Protein AF-A0A820RQF9-F1 (afdb_monomer_lite)

Sequence (154 aa):
KSLININLPKYAYLKDHKIQDIILFPAVAFVELATAACHQLLSPTTDDKQPTIIFEQVKFIKALVLTEHELTEIFTQIIMPMREWYIYSRPWSSAGSNCMHSSGMASVDMIDSFLNQHTLSQYSLNEFTLHAHGQQKQQQEKELYLEFYDLLNK

Organism: NCBI:txid433720

Radius of gyration: 21.31 Å; chains: 1; bounding box: 62×38×52 Å

Secondary structure (DSSP, 8-state):
-EEEEE-TTTTGGGGG-EETTEEB--HHHHHHHHHHHHHHHS---SSSSPPP-EEEEEEE-S--B--SS--EEEEEEEETTTTEEEEEEEETT--PPPEEEEEEEEES-SHHHHH-HHHHHHHTTT-------------STTTHHHHHHHHH--

pLDDT: mean 73.16, std 22.73, range [26.89, 97.19]

Foldseek 3Di:
DDKDKDACVVVVVQCVCDDPNWRWDDPVVQVVQVVVVVQVVVDDDPDPDRFDKDWAPKDFDDIDTHDNPWIKMKDKDADPPQQKIWIWIDIPVDPDDTHTGMITGIDRDPVVCVVDPVSVVVVPPPDDDDDDDDDDDDDDPVPVVVVVVVVVPD

InterPro domains:
  IPR049552 Polyketide synthase, dehydratase domain, N-terminal [PF21089] (10-85)
  IPR049900 Polyketide synthase, dehydratase domain [PS52019] (1-154)

Structure (mmCIF, N/CA/C/O backbone):
data_AF-A0A820RQF9-F1
#
_entry.id   AF-A0A820RQF9-F1
#
loop_
_atom_site.group_PDB
_atom_site.id
_atom_site.type_symbol
_atom_site.label_atom_id
_atom_site.label_alt_id
_atom_site.label_comp_id
_atom_site.label_asym_id
_atom_site.label_entity_id
_atom_site.label_seq_id
_atom_site.pdbx_PDB_ins_code
_atom_site.Cartn_x
_atom_site.Cartn_y
_atom_site.Cartn_z
_atom_site.occupancy
_atom_site.B_iso_or_equiv
_atom_site.auth_seq_id
_atom_site.auth_comp_id
_atom_site.auth_asym_id
_atom_site.auth_atom_id
_atom_site.pdbx_PDB_model_num
ATOM 1 N N . LYS A 1 1 ? 7.924 11.171 -5.309 1.00 57.38 1 LYS A N 1
ATOM 2 C CA . LYS A 1 1 ? 7.265 10.915 -4.005 1.00 57.38 1 LYS A CA 1
ATOM 3 C C . LYS A 1 1 ? 5.775 11.113 -4.212 1.00 57.38 1 LYS A C 1
ATOM 5 O O . LYS A 1 1 ? 5.389 12.227 -4.536 1.00 57.38 1 LYS A O 1
ATOM 10 N N . SER A 1 2 ? 4.982 10.053 -4.090 1.00 74.44 2 SER A N 1
ATOM 11 C CA . SER A 1 2 ? 3.517 10.165 -4.081 1.00 74.44 2 SER A CA 1
ATOM 12 C C . SER A 1 2 ? 3.062 10.316 -2.630 1.00 74.44 2 SER A C 1
ATOM 14 O O . SER A 1 2 ? 3.644 9.676 -1.754 1.00 74.44 2 SER A O 1
ATOM 16 N N . LEU A 1 3 ? 2.109 11.206 -2.357 1.00 83.94 3 LEU A N 1
ATOM 17 C CA . LEU A 1 3 ? 1.609 11.497 -1.012 1.00 83.94 3 LEU A CA 1
ATOM 18 C C . LEU A 1 3 ? 0.083 11.505 -1.026 1.00 83.94 3 LEU A C 1
ATOM 20 O O . LEU A 1 3 ? -0.532 12.1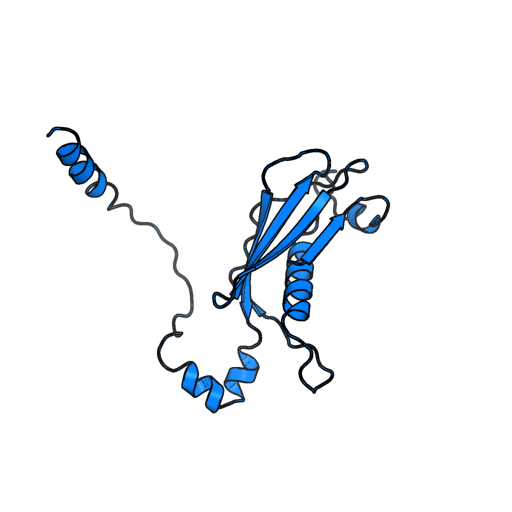30 -1.888 1.00 83.94 3 LEU A O 1
ATOM 24 N N . ILE A 1 4 ? -0.514 10.837 -0.044 1.00 87.25 4 ILE A N 1
ATOM 25 C CA . ILE A 1 4 ? -1.953 10.808 0.183 1.00 87.25 4 ILE A CA 1
ATOM 26 C C . ILE A 1 4 ? -2.250 11.093 1.653 1.00 87.25 4 ILE A C 1
ATOM 28 O O . ILE A 1 4 ? -1.626 10.544 2.557 1.00 87.25 4 ILE A O 1
ATOM 32 N N . ASN A 1 5 ? -3.248 11.940 1.880 1.00 89.69 5 ASN A N 1
ATOM 33 C CA . ASN A 1 5 ? -3.762 12.229 3.211 1.00 89.69 5 ASN A CA 1
ATOM 34 C C . ASN A 1 5 ? -5.033 11.416 3.427 1.00 89.69 5 ASN A C 1
ATOM 36 O O . ASN A 1 5 ? -6.024 11.623 2.720 1.00 89.69 5 ASN A O 1
ATOM 40 N N . ILE A 1 6 ? -4.994 10.494 4.385 1.00 89.06 6 ILE A N 1
ATOM 41 C CA . ILE A 1 6 ? -6.103 9.611 4.726 1.00 89.06 6 ILE A CA 1
ATOM 42 C C . ILE A 1 6 ? -6.793 10.121 5.982 1.00 89.06 6 ILE A C 1
ATOM 44 O O . ILE A 1 6 ? -6.170 10.307 7.022 1.00 89.06 6 ILE A O 1
ATOM 48 N N . ASN A 1 7 ? -8.105 10.309 5.874 1.00 89.12 7 ASN A N 1
ATOM 49 C CA . ASN A 1 7 ? -9.008 10.412 7.010 1.00 89.12 7 ASN A CA 1
ATOM 50 C C . ASN A 1 7 ? -10.238 9.529 6.745 1.00 89.12 7 ASN A C 1
ATOM 52 O O . ASN A 1 7 ? -10.680 9.381 5.600 1.00 89.12 7 ASN A O 1
ATOM 56 N N . LEU A 1 8 ? -10.778 8.911 7.794 1.00 88.81 8 LEU A N 1
ATOM 57 C CA . LEU A 1 8 ? -11.892 7.972 7.652 1.00 88.81 8 LEU A CA 1
ATOM 58 C C . LEU A 1 8 ? -13.209 8.615 7.180 1.00 88.81 8 LEU A C 1
ATOM 60 O O . LEU A 1 8 ? -13.940 7.936 6.464 1.00 88.81 8 LEU A O 1
ATOM 64 N N . PRO A 1 9 ? -13.547 9.883 7.497 1.00 89.25 9 PRO A N 1
ATOM 65 C CA . PRO A 1 9 ? -14.740 10.512 6.929 1.00 89.25 9 PRO A CA 1
ATOM 66 C C . PRO A 1 9 ? -14.712 10.612 5.396 1.00 89.25 9 PRO A C 1
ATOM 68 O O . PRO A 1 9 ? -15.733 10.383 4.754 1.00 89.25 9 PRO A O 1
ATOM 71 N N . LYS A 1 10 ? -13.552 10.912 4.794 1.00 89.75 10 LYS A N 1
ATOM 72 C CA . LYS A 1 10 ? -13.391 11.003 3.333 1.00 89.75 10 LYS A CA 1
ATOM 73 C C . LYS A 1 10 ? -13.300 9.632 2.667 1.00 89.75 10 LYS A C 1
ATOM 75 O O . LYS A 1 10 ? -13.810 9.460 1.565 1.00 89.75 10 LYS A O 1
ATOM 80 N N . TYR A 1 11 ? -12.658 8.667 3.322 1.00 91.62 11 TYR A N 1
ATOM 81 C CA . TYR A 1 11 ? -12.474 7.305 2.812 1.00 91.62 11 TYR A CA 1
ATOM 82 C C . TYR A 1 11 ? -13.235 6.301 3.682 1.00 91.62 11 TYR A C 1
ATOM 84 O O . TYR A 1 11 ? -12.648 5.392 4.267 1.00 91.62 11 TYR A O 1
ATOM 92 N N . ALA A 1 12 ? -14.557 6.479 3.780 1.00 93.12 12 ALA A N 1
ATOM 93 C CA . ALA A 1 12 ? -15.408 5.703 4.684 1.00 93.12 12 ALA A CA 1
ATOM 94 C C . ALA A 1 12 ? -15.354 4.189 4.429 1.00 93.12 12 ALA A C 1
ATOM 96 O O . ALA A 1 12 ? -15.456 3.421 5.379 1.00 93.12 12 ALA A O 1
ATOM 97 N N . TYR A 1 13 ? -15.099 3.763 3.187 1.00 94.31 13 TYR A N 1
ATOM 98 C CA . TYR A 1 13 ? -14.929 2.349 2.830 1.00 94.31 13 TYR A CA 1
ATOM 99 C C . TYR A 1 13 ? -13.750 1.674 3.554 1.00 94.31 13 TYR A C 1
ATOM 101 O O . TYR A 1 13 ? -13.736 0.459 3.717 1.00 94.31 13 TYR A O 1
ATOM 109 N N . LEU A 1 14 ? -12.758 2.436 4.035 1.00 94.81 14 LEU A N 1
ATOM 110 C CA . LEU A 1 14 ? -11.660 1.875 4.828 1.00 94.81 14 LEU A CA 1
ATOM 111 C C . LEU A 1 14 ? -12.125 1.400 6.211 1.00 94.81 14 LEU A C 1
ATOM 113 O O . LEU A 1 14 ? -11.447 0.577 6.818 1.00 94.81 14 LEU A O 1
ATOM 117 N N . LYS A 1 15 ? -13.281 1.874 6.702 1.00 95.25 15 LYS A N 1
ATOM 118 C CA . LYS A 1 15 ? -13.856 1.439 7.984 1.00 95.25 15 LYS A CA 1
ATOM 119 C C . LYS A 1 15 ? -14.295 -0.025 7.975 1.00 95.25 15 LYS A C 1
ATOM 121 O O . LYS A 1 15 ? -14.434 -0.595 9.055 1.00 95.25 15 LYS A O 1
ATOM 126 N N . ASP A 1 16 ? -14.498 -0.617 6.802 1.00 96.06 16 ASP A N 1
ATOM 127 C CA . ASP A 1 16 ? -14.959 -2.001 6.669 1.00 96.06 16 ASP A CA 1
ATOM 128 C C . ASP A 1 16 ? -13.818 -3.009 6.872 1.00 96.06 16 ASP A C 1
ATOM 130 O O . ASP A 1 16 ? -14.051 -4.153 7.261 1.00 96.06 16 ASP A O 1
ATOM 134 N N . HIS A 1 17 ? -12.564 -2.585 6.681 1.00 96.50 17 HIS A N 1
ATOM 135 C CA . HIS A 1 17 ? -11.395 -3.433 6.897 1.00 96.50 17 HIS A CA 1
ATOM 136 C C . HIS A 1 17 ? -10.984 -3.437 8.379 1.00 96.50 17 HIS A C 1
ATOM 138 O O . HIS A 1 17 ? -10.024 -2.782 8.804 1.00 96.50 17 HIS A O 1
ATOM 144 N N . LYS A 1 18 ? -11.758 -4.178 9.179 1.00 96.81 18 LYS A N 1
ATOM 145 C CA . LYS A 1 18 ? -11.554 -4.349 10.622 1.00 96.81 18 LYS A CA 1
ATOM 146 C C . LYS A 1 18 ? -11.024 -5.728 10.969 1.00 96.81 18 LYS A C 1
ATOM 148 O O . LYS A 1 18 ? -11.563 -6.736 10.525 1.00 96.81 18 LYS A O 1
ATOM 153 N N . ILE A 1 19 ? -10.030 -5.762 11.851 1.00 95.75 19 ILE A N 1
ATOM 154 C CA . ILE A 1 19 ? -9.516 -6.983 12.473 1.00 95.75 19 ILE A CA 1
ATOM 155 C C . ILE A 1 19 ? -9.579 -6.775 13.983 1.00 95.75 19 ILE A C 1
ATOM 157 O O . ILE A 1 19 ? -8.954 -5.850 14.492 1.00 95.75 19 ILE A O 1
ATOM 161 N N . GLN A 1 20 ? -10.346 -7.611 14.692 1.00 96.25 20 GLN A N 1
ATOM 162 C CA . GLN A 1 20 ? -10.547 -7.488 16.147 1.00 96.25 20 GLN A CA 1
ATOM 163 C C . GLN A 1 20 ? -10.988 -6.070 16.567 1.00 96.25 20 GLN A C 1
ATOM 165 O O . GLN A 1 20 ? -10.393 -5.463 17.449 1.00 96.25 20 GLN A O 1
ATOM 170 N N . ASP A 1 21 ? -11.992 -5.520 15.875 1.00 95.50 21 ASP A N 1
ATOM 171 C CA . ASP A 1 21 ? -12.534 -4.161 16.068 1.00 95.50 21 ASP A CA 1
ATOM 172 C C . ASP A 1 21 ? -11.568 -2.992 15.795 1.00 95.50 21 ASP A C 1
ATOM 174 O O . ASP A 1 21 ? -11.960 -1.827 15.886 1.00 95.50 21 ASP A O 1
ATOM 178 N N . ILE A 1 22 ? -10.338 -3.272 15.359 1.00 96.19 22 ILE A N 1
ATOM 179 C CA . ILE A 1 22 ? -9.358 -2.262 14.958 1.00 96.19 22 ILE A CA 1
ATOM 180 C C . ILE A 1 22 ? -9.469 -2.031 13.450 1.00 96.19 22 ILE A C 1
ATOM 182 O O . ILE A 1 22 ? -9.357 -2.970 12.660 1.00 96.19 22 ILE A O 1
ATOM 186 N N . ILE A 1 23 ? -9.662 -0.774 13.041 1.00 96.75 23 ILE A N 1
ATOM 187 C CA . ILE A 1 23 ? -9.659 -0.376 11.628 1.00 96.75 23 ILE A CA 1
ATOM 188 C C . ILE A 1 23 ? -8.210 -0.320 11.146 1.00 96.75 23 ILE A C 1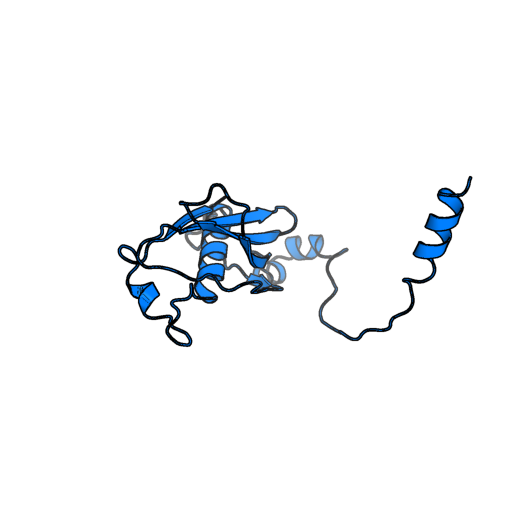
ATOM 190 O O . ILE A 1 23 ? -7.407 0.475 11.642 1.00 96.75 23 ILE A O 1
ATOM 194 N N . LEU A 1 24 ? -7.877 -1.162 10.170 1.00 96.56 24 LEU A N 1
ATOM 195 C CA . LEU A 1 24 ? -6.533 -1.254 9.611 1.00 96.56 24 LEU A CA 1
ATOM 196 C C . LEU A 1 24 ? -6.531 -0.802 8.160 1.00 96.56 24 LEU A C 1
ATOM 198 O O . LEU A 1 24 ? -7.405 -1.182 7.383 1.00 96.56 24 LEU A O 1
ATOM 202 N N . PHE A 1 25 ? -5.498 -0.067 7.761 1.00 96.25 25 PHE A N 1
ATOM 203 C CA . PHE A 1 25 ? -5.243 0.160 6.348 1.00 96.25 25 PHE A CA 1
ATOM 204 C C . PHE A 1 25 ? -4.938 -1.189 5.665 1.00 96.25 25 PHE A C 1
ATOM 206 O O . PHE A 1 25 ? -4.054 -1.915 6.137 1.00 96.25 25 PHE A O 1
ATOM 213 N N . PRO A 1 26 ? -5.657 -1.559 4.591 1.00 96.69 26 PRO A N 1
ATOM 214 C CA . PRO A 1 26 ? -5.489 -2.860 3.957 1.00 96.69 26 PRO A CA 1
ATOM 215 C C . PRO A 1 26 ? -4.086 -3.052 3.381 1.00 96.69 26 PRO A C 1
ATOM 217 O O . PRO A 1 26 ? -3.532 -2.145 2.763 1.00 96.69 26 PRO A O 1
ATOM 220 N N . ALA A 1 27 ? -3.546 -4.269 3.489 1.00 95.25 27 ALA A N 1
ATOM 221 C CA . ALA A 1 27 ? -2.246 -4.608 2.906 1.00 95.25 27 ALA A CA 1
ATOM 222 C C . ALA A 1 27 ? -2.213 -4.354 1.386 1.00 95.25 27 ALA A C 1
ATOM 224 O O . ALA A 1 27 ? -1.261 -3.772 0.870 1.00 95.25 27 ALA A O 1
ATOM 225 N N . VAL A 1 28 ? -3.297 -4.702 0.683 1.00 95.69 28 VAL A N 1
ATOM 226 C CA . VAL A 1 28 ? -3.446 -4.445 -0.759 1.00 95.69 28 VAL A CA 1
ATOM 227 C C . VAL A 1 28 ? -3.362 -2.956 -1.098 1.00 95.69 28 VAL A C 1
ATOM 229 O O . VAL A 1 2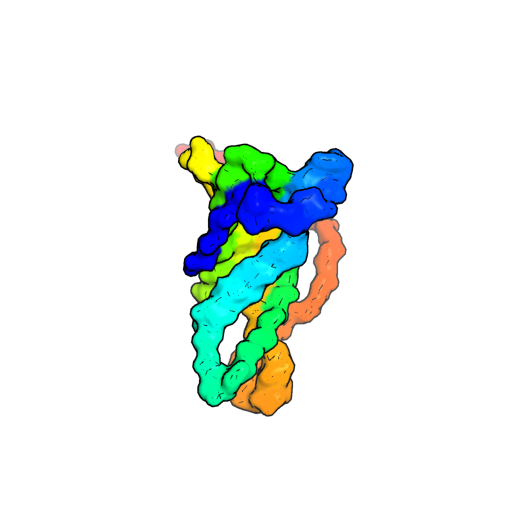8 ? -2.777 -2.591 -2.108 1.00 95.69 28 VAL A O 1
ATOM 232 N N . ALA A 1 29 ? -3.844 -2.074 -0.220 1.00 95.50 29 ALA A N 1
ATOM 233 C CA . ALA A 1 29 ? -3.811 -0.642 -0.473 1.00 95.50 29 ALA A CA 1
ATOM 234 C C . ALA A 1 29 ? -2.376 -0.079 -0.447 1.00 95.50 29 ALA A C 1
ATOM 236 O O . ALA A 1 29 ? -2.098 0.900 -1.133 1.00 95.50 29 ALA A O 1
ATOM 237 N N . PHE A 1 30 ? -1.436 -0.709 0.271 1.00 95.44 30 PHE A N 1
ATOM 238 C CA . PHE A 1 30 ? -0.014 -0.355 0.164 1.00 95.44 30 PHE A CA 1
ATOM 239 C C . PHE A 1 30 ? 0.557 -0.677 -1.217 1.00 95.44 30 PHE A C 1
ATOM 241 O O . PHE A 1 30 ? 1.320 0.121 -1.759 1.00 95.44 30 PHE A O 1
ATOM 248 N N . VAL A 1 31 ? 0.169 -1.820 -1.785 1.00 94.44 31 VAL A N 1
ATOM 249 C CA . VAL A 1 31 ? 0.593 -2.231 -3.128 1.00 94.44 31 VAL A CA 1
ATOM 250 C C . VAL A 1 31 ? -0.004 -1.294 -4.173 1.00 94.44 31 VAL A C 1
ATOM 252 O O . VAL A 1 31 ? 0.736 -0.791 -5.005 1.00 94.44 31 VAL A O 1
ATOM 255 N N . GLU A 1 32 ? -1.287 -0.942 -4.068 1.00 94.06 32 GLU A N 1
ATOM 256 C CA . GLU A 1 32 ? -1.929 0.033 -4.965 1.00 94.06 32 GLU A CA 1
ATOM 257 C C . GLU A 1 32 ? -1.239 1.407 -4.948 1.00 94.06 32 GLU A C 1
ATOM 259 O O . GLU A 1 32 ? -1.036 2.031 -5.991 1.00 94.06 32 GLU A O 1
ATOM 264 N N . LEU A 1 33 ? -0.813 1.881 -3.770 1.00 93.06 33 LEU A N 1
ATOM 265 C CA . LEU A 1 33 ? -0.040 3.122 -3.659 1.00 93.06 33 LEU A CA 1
ATOM 266 C C . LEU A 1 33 ? 1.342 3.015 -4.317 1.00 93.06 33 LEU A C 1
ATOM 268 O O . LEU A 1 33 ? 1.834 4.009 -4.860 1.00 93.06 33 LEU A O 1
ATOM 272 N N . ALA A 1 34 ? 1.975 1.842 -4.260 1.00 91.19 34 ALA A N 1
ATOM 273 C CA . ALA A 1 34 ? 3.207 1.570 -4.989 1.00 91.19 34 ALA A CA 1
ATOM 274 C C . ALA A 1 34 ? 2.956 1.542 -6.505 1.00 91.19 34 ALA A C 1
ATOM 276 O O . ALA A 1 34 ? 3.675 2.222 -7.234 1.00 91.19 34 ALA A O 1
ATOM 277 N N . THR A 1 35 ? 1.899 0.865 -6.971 1.00 90.44 35 THR A N 1
ATOM 278 C CA . THR A 1 35 ? 1.491 0.807 -8.386 1.00 90.44 35 THR A CA 1
ATOM 279 C C . THR A 1 35 ? 1.293 2.205 -8.950 1.00 90.44 35 THR A C 1
ATOM 281 O O . THR A 1 35 ? 1.941 2.582 -9.925 1.00 90.44 35 THR A O 1
ATOM 284 N N . ALA A 1 36 ? 0.466 3.015 -8.284 1.00 87.25 36 ALA A N 1
ATOM 285 C CA . ALA A 1 36 ? 0.168 4.373 -8.715 1.00 87.25 36 ALA A CA 1
ATOM 286 C C . ALA A 1 36 ? 1.431 5.250 -8.760 1.00 87.25 36 ALA A C 1
ATOM 288 O O . ALA A 1 36 ? 1.603 6.047 -9.680 1.00 87.25 36 ALA A O 1
ATOM 289 N N . ALA A 1 37 ? 2.338 5.098 -7.789 1.00 85.88 37 ALA A N 1
ATOM 290 C CA . ALA A 1 37 ? 3.606 5.823 -7.782 1.00 85.88 37 ALA A CA 1
ATOM 291 C C . ALA A 1 37 ? 4.539 5.376 -8.922 1.00 85.88 37 ALA A C 1
ATOM 293 O O . ALA A 1 37 ? 5.196 6.217 -9.532 1.00 85.88 37 ALA A O 1
ATOM 294 N N . CYS A 1 38 ? 4.586 4.081 -9.235 1.00 83.56 38 CYS A N 1
ATOM 295 C CA . CYS A 1 38 ? 5.340 3.552 -10.368 1.00 83.56 38 CYS A CA 1
ATOM 296 C C . CYS A 1 38 ? 4.768 4.059 -11.698 1.00 83.56 38 CYS A C 1
ATOM 298 O O . CYS A 1 38 ? 5.526 4.573 -12.514 1.00 83.56 38 CYS A O 1
ATOM 300 N N . HIS A 1 39 ? 3.448 4.018 -11.900 1.00 82.75 39 HIS A N 1
ATOM 301 C CA . HIS A 1 39 ? 2.802 4.562 -13.103 1.00 82.75 39 HIS A CA 1
ATOM 302 C C . HIS A 1 39 ? 3.022 6.067 -13.282 1.00 82.75 39 HIS A C 1
ATOM 304 O O . HIS A 1 39 ? 3.146 6.532 -14.406 1.00 82.75 39 HIS A O 1
ATOM 310 N N . GLN A 1 40 ? 3.135 6.842 -12.200 1.00 78.75 40 GLN A N 1
ATOM 311 C CA . GLN A 1 40 ? 3.503 8.262 -12.297 1.00 78.75 40 GLN A CA 1
ATOM 312 C C . GLN A 1 40 ? 4.934 8.481 -12.811 1.00 78.75 40 GLN A C 1
ATOM 314 O O . GLN A 1 40 ? 5.211 9.513 -13.420 1.00 78.75 40 GLN A O 1
ATOM 319 N N . LEU A 1 41 ? 5.854 7.549 -12.540 1.00 74.62 41 LEU A N 1
ATOM 320 C CA . LEU A 1 41 ? 7.242 7.619 -13.013 1.00 74.62 41 LEU A CA 1
ATOM 321 C C . LEU A 1 41 ? 7.386 7.081 -14.437 1.00 74.62 41 LEU A C 1
ATOM 323 O O . LEU A 1 41 ? 8.155 7.614 -15.236 1.00 74.62 41 LEU A O 1
ATOM 327 N N . LEU A 1 42 ? 6.640 6.025 -14.744 1.00 72.56 42 LEU A N 1
ATOM 328 C CA . LEU A 1 42 ? 6.573 5.394 -16.050 1.00 72.56 42 LEU A CA 1
ATOM 329 C C . LEU A 1 42 ? 5.594 6.196 -16.905 1.00 72.56 42 LEU A C 1
ATOM 331 O O . LEU A 1 42 ? 4.427 5.840 -17.037 1.00 72.56 42 LEU A O 1
ATOM 335 N N . SER A 1 43 ? 6.063 7.335 -17.423 1.00 57.47 43 SER A N 1
ATOM 336 C CA . SER A 1 43 ? 5.283 8.162 -18.352 1.00 57.47 43 SER A CA 1
ATOM 337 C C . SER A 1 43 ? 4.670 7.287 -19.452 1.00 57.47 43 SER A C 1
ATOM 339 O O . SER A 1 43 ? 5.340 6.346 -19.886 1.00 57.47 43 SER A O 1
ATOM 341 N N . PRO A 1 44 ? 3.440 7.576 -19.918 1.00 56.12 44 PRO A N 1
ATOM 342 C CA . PRO A 1 44 ? 2.822 6.791 -20.974 1.00 56.12 44 PRO A CA 1
ATOM 343 C C . PRO A 1 44 ? 3.735 6.829 -22.198 1.00 56.12 44 PRO A C 1
ATOM 345 O O . PRO A 1 44 ? 3.948 7.875 -22.814 1.00 56.12 44 PRO A O 1
ATOM 348 N N . THR A 1 45 ? 4.327 5.680 -22.515 1.00 52.97 45 THR A N 1
ATOM 349 C CA . THR A 1 45 ? 4.882 5.434 -23.839 1.00 52.97 45 THR A CA 1
ATOM 350 C C . THR A 1 45 ? 3.755 5.605 -24.848 1.00 52.97 45 THR A C 1
ATOM 352 O O . THR A 1 45 ? 2.588 5.502 -24.502 1.00 52.97 45 THR A O 1
ATOM 355 N N . THR A 1 46 ? 4.080 5.896 -26.098 1.00 55.16 46 THR A N 1
ATOM 356 C CA . THR A 1 46 ? 3.148 6.252 -27.185 1.00 55.16 46 THR A CA 1
ATOM 357 C C . THR A 1 46 ? 2.012 5.254 -27.475 1.00 55.16 46 THR A C 1
ATOM 359 O O . THR A 1 46 ? 1.191 5.523 -28.346 1.00 55.16 46 THR A O 1
ATOM 362 N N . ASP A 1 47 ? 1.966 4.126 -26.766 1.00 60.50 47 ASP A N 1
ATOM 363 C CA . ASP A 1 47 ? 0.839 3.202 -26.687 1.00 60.50 47 ASP A CA 1
ATOM 364 C C . ASP A 1 47 ? -0.012 3.537 -25.452 1.00 60.50 47 ASP A C 1
ATOM 366 O O . ASP A 1 47 ? 0.495 3.538 -24.333 1.00 60.50 47 ASP A O 1
ATOM 370 N N . ASP A 1 48 ? -1.320 3.744 -25.628 1.00 61.47 48 ASP A N 1
ATOM 371 C CA . ASP A 1 48 ? -2.311 4.072 -24.578 1.00 61.47 48 ASP A CA 1
ATOM 372 C C . ASP A 1 48 ? -2.450 3.022 -23.444 1.00 61.47 48 ASP A C 1
ATOM 374 O O . ASP A 1 48 ? -3.376 3.071 -22.630 1.00 61.47 48 ASP A O 1
ATOM 378 N N . LYS A 1 49 ? -1.554 2.035 -23.368 1.00 69.12 49 LYS A N 1
ATOM 379 C CA . LYS A 1 49 ? -1.544 0.997 -22.342 1.00 69.12 49 LYS A CA 1
ATOM 380 C C . LYS A 1 49 ? -0.531 1.342 -21.262 1.00 69.12 49 LYS A C 1
ATOM 382 O O . LYS A 1 49 ? 0.666 1.440 -21.516 1.00 69.12 49 LYS A O 1
ATOM 387 N N . GLN A 1 50 ? -1.018 1.475 -20.031 1.00 72.81 50 GLN A N 1
ATOM 388 C CA . GLN A 1 50 ? -0.134 1.549 -18.874 1.00 72.81 50 GLN A CA 1
ATOM 389 C C . GLN A 1 50 ? 0.665 0.247 -18.747 1.00 72.81 50 GLN A C 1
ATOM 391 O O . GLN A 1 50 ? 0.085 -0.832 -18.910 1.00 72.81 50 GLN A O 1
ATOM 396 N N . PRO A 1 51 ? 1.971 0.328 -18.447 1.00 76.31 51 PRO A N 1
ATOM 397 C CA . PRO A 1 51 ? 2.792 -0.860 -18.312 1.00 76.31 51 PRO A CA 1
ATOM 398 C C . PRO A 1 51 ? 2.347 -1.696 -17.109 1.00 76.31 51 PRO A C 1
ATOM 400 O O . PRO A 1 51 ? 1.905 -1.167 -16.078 1.00 76.31 51 PRO A O 1
ATOM 403 N N . THR A 1 52 ? 2.489 -3.014 -17.239 1.00 82.88 52 THR A N 1
ATOM 404 C CA . THR A 1 52 ? 2.255 -3.945 -16.133 1.00 82.88 52 THR A CA 1
ATOM 405 C C . THR A 1 52 ? 3.410 -3.828 -15.144 1.00 82.88 52 THR A C 1
ATOM 407 O O . THR A 1 52 ? 4.569 -3.867 -15.534 1.00 82.88 52 THR A O 1
ATOM 410 N N . ILE A 1 53 ? 3.112 -3.681 -13.853 1.00 85.06 53 ILE A N 1
ATOM 411 C CA . ILE A 1 53 ? 4.139 -3.634 -12.808 1.00 85.06 53 ILE A CA 1
ATOM 412 C C . ILE A 1 53 ? 4.109 -4.948 -12.036 1.00 85.06 53 ILE A C 1
ATOM 414 O O . ILE A 1 53 ? 3.073 -5.346 -11.504 1.00 85.06 53 ILE A O 1
ATOM 418 N N . ILE A 1 54 ? 5.261 -5.604 -11.954 1.00 88.19 54 ILE A N 1
ATOM 419 C CA . ILE A 1 54 ? 5.475 -6.811 -11.163 1.00 88.19 54 ILE A CA 1
ATOM 420 C C . ILE A 1 54 ? 6.136 -6.400 -9.851 1.00 88.19 54 ILE A C 1
ATOM 422 O O . ILE A 1 54 ? 7.228 -5.830 -9.854 1.00 88.19 54 ILE A O 1
ATOM 426 N N . PHE A 1 55 ? 5.489 -6.704 -8.726 1.00 91.56 55 PHE A N 1
ATOM 427 C CA . PHE A 1 55 ? 6.078 -6.498 -7.407 1.00 91.56 55 PHE A CA 1
ATOM 428 C C . PHE A 1 55 ? 6.700 -7.780 -6.869 1.00 91.56 55 PHE A C 1
ATOM 430 O O . PHE A 1 55 ? 6.037 -8.808 -6.740 1.00 91.56 55 PHE A O 1
ATOM 437 N N . GLU A 1 56 ? 7.970 -7.691 -6.497 1.00 91.06 56 GLU A N 1
ATOM 438 C CA . GLU A 1 56 ? 8.751 -8.800 -5.964 1.00 91.06 56 GLU A CA 1
ATOM 439 C C . GLU A 1 56 ? 9.184 -8.509 -4.531 1.00 91.06 56 GLU A C 1
ATOM 441 O O . GLU A 1 56 ? 9.291 -7.355 -4.109 1.00 91.06 56 GLU A O 1
ATOM 446 N N . GLN A 1 57 ? 9.443 -9.576 -3.770 1.00 93.88 57 GLN A N 1
ATOM 447 C CA . GLN A 1 57 ? 9.950 -9.490 -2.396 1.00 93.88 57 GLN A CA 1
ATOM 448 C C . GLN A 1 57 ? 9.124 -8.550 -1.500 1.00 93.88 57 GLN A C 1
ATOM 450 O O . GLN A 1 57 ? 9.671 -7.844 -0.651 1.00 93.88 57 GLN A O 1
ATOM 455 N N . VAL A 1 58 ? 7.803 -8.539 -1.700 1.00 95.25 58 VAL A N 1
ATOM 456 C CA . VAL A 1 58 ? 6.887 -7.665 -0.965 1.00 95.25 58 VAL A CA 1
ATOM 457 C C . VAL A 1 58 ? 6.878 -8.049 0.511 1.00 95.25 58 VAL A C 1
ATOM 459 O O . VAL A 1 58 ? 6.581 -9.187 0.876 1.00 95.25 58 VAL A O 1
ATOM 462 N N . LYS A 1 59 ? 7.197 -7.083 1.368 1.00 97.19 59 LYS A N 1
ATOM 463 C CA . LYS A 1 59 ? 7.219 -7.218 2.823 1.00 97.19 59 LYS A CA 1
ATOM 464 C C . LYS A 1 59 ? 6.198 -6.272 3.429 1.00 97.19 59 LYS A C 1
ATOM 466 O O . LYS A 1 59 ? 6.331 -5.061 3.291 1.00 97.19 59 LYS A O 1
ATOM 471 N N . PHE A 1 60 ? 5.247 -6.820 4.179 1.00 96.88 60 PHE A N 1
ATOM 472 C CA . PHE A 1 60 ? 4.382 -6.052 5.073 1.00 96.88 60 PHE A CA 1
ATOM 473 C C . PHE A 1 60 ? 5.024 -6.024 6.460 1.00 96.88 60 PHE A C 1
ATOM 475 O O . PHE A 1 60 ? 5.045 -7.024 7.171 1.00 96.88 60 PHE A O 1
ATOM 482 N N . ILE A 1 61 ? 5.611 -4.884 6.812 1.00 96.75 61 ILE A N 1
ATOM 483 C CA . ILE A 1 61 ? 6.476 -4.721 7.986 1.00 96.75 61 ILE A CA 1
ATOM 484 C C . ILE A 1 61 ? 5.655 -4.386 9.228 1.00 96.75 61 ILE A C 1
ATOM 486 O O . ILE A 1 61 ? 5.899 -4.925 10.305 1.00 96.75 61 ILE A O 1
ATOM 490 N N . LYS A 1 62 ? 4.684 -3.478 9.091 1.00 96.19 62 LYS A N 1
ATOM 491 C CA . LYS A 1 62 ? 3.874 -3.008 10.215 1.00 96.19 62 LYS A CA 1
ATOM 492 C C . LYS A 1 62 ? 2.475 -2.629 9.755 1.00 96.19 62 LYS A C 1
ATOM 494 O O . LYS A 1 62 ? 2.318 -1.913 8.769 1.00 96.19 62 LYS A O 1
ATOM 499 N N . ALA A 1 63 ? 1.462 -3.050 10.508 1.00 96.50 63 ALA A N 1
ATOM 500 C CA . ALA A 1 63 ? 0.087 -2.625 10.278 1.00 96.50 63 ALA A CA 1
ATOM 501 C C . ALA A 1 63 ? -0.069 -1.112 10.513 1.00 96.50 63 ALA A C 1
ATOM 503 O O . ALA A 1 63 ? 0.546 -0.545 11.419 1.00 96.50 63 ALA A O 1
ATOM 504 N N . LEU A 1 64 ? -0.902 -0.463 9.700 1.00 95.44 64 LEU A N 1
ATOM 505 C CA . LEU A 1 64 ? -1.291 0.929 9.900 1.00 95.44 64 LEU A CA 1
ATOM 506 C C . LEU A 1 64 ? -2.698 0.973 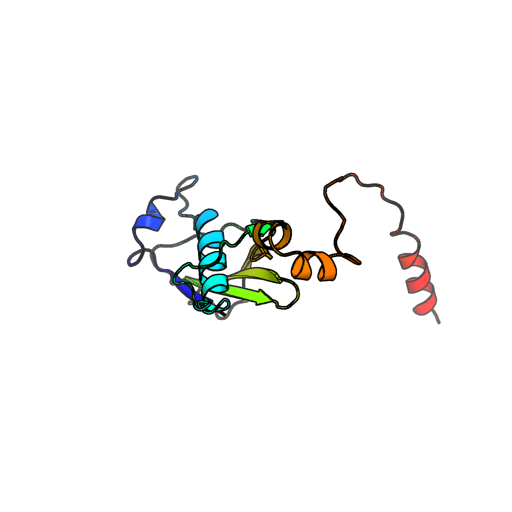10.490 1.00 95.44 64 LEU A C 1
ATOM 508 O O . LEU A 1 64 ? -3.662 0.595 9.828 1.00 95.44 64 LEU A O 1
ATOM 512 N N . VAL A 1 65 ? -2.796 1.430 11.734 1.00 95.19 65 VAL A N 1
ATOM 513 C CA . VAL A 1 65 ? -4.073 1.662 12.413 1.00 95.19 65 VAL A CA 1
ATOM 514 C C . VAL A 1 65 ? -4.632 3.002 11.957 1.00 95.19 65 VAL A C 1
ATOM 516 O O . VAL A 1 65 ? -3.912 3.998 11.953 1.00 95.19 65 VAL A O 1
ATOM 519 N N . LEU A 1 66 ? -5.911 3.024 11.592 1.00 94.25 66 LEU A N 1
ATOM 520 C CA . LEU A 1 66 ? -6.625 4.246 11.238 1.00 94.25 66 LEU A CA 1
ATOM 521 C C . LEU A 1 66 ? -7.590 4.616 12.363 1.00 94.25 66 LEU A C 1
ATOM 523 O O . LEU A 1 66 ? -8.299 3.758 12.888 1.00 94.25 66 LEU A O 1
ATOM 527 N N . THR A 1 67 ? -7.649 5.900 12.705 1.00 92.25 67 THR A N 1
ATOM 528 C CA . THR A 1 67 ? -8.587 6.426 13.705 1.00 92.25 67 THR A CA 1
ATOM 529 C C . THR A 1 67 ? -9.538 7.436 13.063 1.00 92.25 67 THR A C 1
ATOM 531 O O . THR A 1 67 ? -9.259 7.994 12.002 1.00 92.25 67 THR A O 1
ATOM 534 N N . GLU A 1 68 ? -10.713 7.649 13.663 1.00 88.00 68 GLU A N 1
ATOM 535 C CA . GLU A 1 68 ? -11.755 8.488 13.047 1.00 88.00 68 GLU A CA 1
ATOM 536 C C . GLU A 1 68 ? -11.426 9.981 13.044 1.00 88.00 68 GLU A C 1
ATOM 538 O O . GLU A 1 68 ? -11.914 10.718 12.186 1.00 88.00 68 GLU A O 1
ATOM 543 N N . HIS A 1 69 ? -10.604 10.420 13.995 1.00 86.69 69 HIS A N 1
ATOM 544 C CA . HIS A 1 69 ? -10.353 11.834 14.265 1.00 86.69 69 HIS A CA 1
ATOM 545 C C . HIS A 1 69 ? -8.953 12.291 13.853 1.00 86.69 69 HIS A C 1
ATOM 547 O O . HIS A 1 69 ? -8.647 13.477 13.960 1.00 86.69 69 HIS A O 1
ATOM 553 N N . GLU A 1 70 ? -8.104 11.379 13.379 1.00 87.62 70 GLU A N 1
ATOM 554 C CA . GLU A 1 70 ? -6.736 11.696 12.992 1.00 87.62 70 GLU A CA 1
ATOM 555 C C . GLU A 1 70 ? -6.556 11.661 11.476 1.00 87.62 70 GLU A C 1
ATOM 557 O O . GLU A 1 70 ? -7.019 10.757 10.778 1.00 87.62 70 GLU A O 1
ATOM 562 N N . LEU A 1 71 ? -5.846 12.666 10.965 1.00 90.62 71 LEU A N 1
ATOM 563 C CA . LEU A 1 71 ? -5.339 12.660 9.603 1.00 90.62 71 LEU A CA 1
ATOM 564 C C . LEU A 1 71 ? -4.009 11.905 9.581 1.00 90.62 71 LEU A C 1
ATOM 566 O O . LEU A 1 71 ? -3.071 12.264 10.296 1.00 90.62 71 LEU A O 1
ATOM 570 N N . THR A 1 72 ? -3.910 10.887 8.736 1.00 91.62 72 THR A N 1
ATOM 571 C CA . THR A 1 72 ? -2.668 10.148 8.504 1.00 91.62 72 THR A CA 1
ATOM 572 C C . THR A 1 72 ? -2.107 10.512 7.139 1.00 91.62 72 THR A C 1
ATOM 574 O O . THR A 1 72 ? -2.778 10.342 6.121 1.00 91.62 72 THR A O 1
ATOM 577 N N . GLU A 1 73 ? -0.867 10.989 7.099 1.00 92.25 73 GLU A N 1
ATOM 578 C CA . GLU A 1 73 ? -0.137 11.131 5.842 1.00 92.25 73 GLU A CA 1
ATOM 579 C C . GLU A 1 73 ? 0.502 9.790 5.497 1.00 92.25 73 GLU A C 1
ATOM 581 O O . GLU A 1 73 ? 1.216 9.213 6.318 1.00 92.25 73 GLU A O 1
ATOM 586 N N . ILE A 1 74 ? 0.281 9.308 4.280 1.00 93.38 74 ILE A N 1
ATOM 587 C CA . ILE A 1 74 ? 0.962 8.138 3.728 1.00 93.38 74 ILE A CA 1
ATOM 588 C C . ILE A 1 74 ? 1.724 8.591 2.495 1.00 93.38 74 ILE A C 1
ATOM 590 O O . ILE A 1 74 ? 1.206 9.352 1.675 1.00 93.38 74 ILE A O 1
ATOM 594 N N . PHE A 1 75 ? 2.963 8.143 2.347 1.00 91.00 75 PHE A N 1
ATOM 595 C CA . PHE A 1 75 ? 3.746 8.465 1.168 1.00 91.00 75 PHE A CA 1
ATOM 596 C C . PHE A 1 75 ? 4.596 7.298 0.687 1.00 91.00 75 PHE A C 1
ATOM 598 O O . PHE A 1 75 ? 5.101 6.487 1.464 1.00 91.00 75 PHE A O 1
ATOM 605 N N . THR A 1 76 ? 4.776 7.282 -0.628 1.00 89.19 76 THR A N 1
ATOM 606 C CA . THR A 1 76 ? 5.522 6.267 -1.362 1.00 89.19 76 THR A CA 1
ATOM 607 C C . THR A 1 76 ? 6.846 6.849 -1.835 1.00 89.19 76 THR A C 1
ATOM 609 O O . THR A 1 76 ? 6.890 7.912 -2.477 1.00 89.19 76 THR A O 1
ATOM 612 N N . GLN A 1 77 ? 7.928 6.137 -1.544 1.00 89.38 77 GLN A N 1
ATOM 613 C CA . GLN A 1 77 ? 9.261 6.395 -2.069 1.00 89.38 77 GLN A CA 1
ATOM 614 C C . GLN A 1 77 ? 9.656 5.256 -3.004 1.00 89.38 77 GLN A C 1
ATOM 616 O O . GLN A 1 77 ? 9.535 4.095 -2.637 1.00 89.38 77 GLN A O 1
ATOM 621 N N . ILE A 1 78 ? 10.129 5.603 -4.199 1.00 81.69 78 ILE A N 1
ATOM 622 C CA . ILE A 1 78 ? 10.693 4.665 -5.172 1.00 81.69 78 ILE A CA 1
ATOM 623 C C . ILE A 1 78 ? 12.150 5.074 -5.376 1.00 81.69 78 ILE A C 1
ATOM 625 O O . ILE A 1 78 ? 12.422 6.255 -5.607 1.00 81.69 78 ILE A O 1
ATOM 629 N N . ILE A 1 79 ? 13.071 4.123 -5.247 1.00 79.19 79 ILE A N 1
ATOM 630 C CA . ILE A 1 79 ? 14.510 4.320 -5.410 1.00 79.19 79 ILE A CA 1
ATOM 631 C C . ILE A 1 79 ? 14.937 3.716 -6.747 1.00 79.19 79 ILE A C 1
ATOM 633 O O . ILE A 1 79 ? 14.863 2.509 -6.963 1.00 79.19 79 ILE A O 1
ATOM 637 N N . MET A 1 80 ? 15.418 4.573 -7.644 1.00 69.31 80 MET A N 1
ATOM 638 C CA . MET A 1 80 ? 15.980 4.182 -8.938 1.00 69.31 80 MET A CA 1
ATOM 639 C C . MET A 1 80 ? 17.512 4.317 -8.898 1.00 69.31 80 MET A C 1
ATOM 641 O O . MET A 1 80 ? 18.003 5.237 -8.243 1.00 69.31 80 MET A O 1
ATOM 645 N N . PRO A 1 81 ? 18.281 3.444 -9.581 1.00 68.00 81 PRO A N 1
ATOM 646 C CA . PRO A 1 81 ? 17.845 2.354 -10.462 1.00 68.00 81 PRO A CA 1
ATOM 647 C C . PRO A 1 81 ? 17.544 1.035 -9.730 1.00 68.00 81 PRO A C 1
ATOM 649 O O . PRO A 1 81 ? 17.216 0.057 -10.387 1.00 68.00 81 PRO A O 1
ATOM 652 N N . MET A 1 82 ? 17.650 1.002 -8.397 1.00 65.81 82 MET A N 1
ATOM 653 C CA . MET A 1 82 ? 17.512 -0.208 -7.567 1.00 65.81 82 MET A CA 1
ATOM 654 C C . MET A 1 82 ? 16.115 -0.843 -7.604 1.00 65.81 82 MET A C 1
ATOM 656 O O . MET A 1 82 ? 15.949 -1.968 -7.145 1.00 65.81 82 MET A O 1
ATOM 660 N N . ARG A 1 83 ? 15.118 -0.140 -8.158 1.00 80.75 83 ARG A N 1
ATOM 661 C CA . ARG A 1 83 ? 13.724 -0.591 -8.284 1.00 80.75 83 ARG A CA 1
ATOM 662 C C . ARG A 1 83 ? 13.047 -0.868 -6.941 1.00 80.75 83 ARG A C 1
ATOM 664 O O . ARG A 1 83 ? 11.993 -1.494 -6.899 1.00 80.75 83 ARG A O 1
ATOM 671 N N . GLU 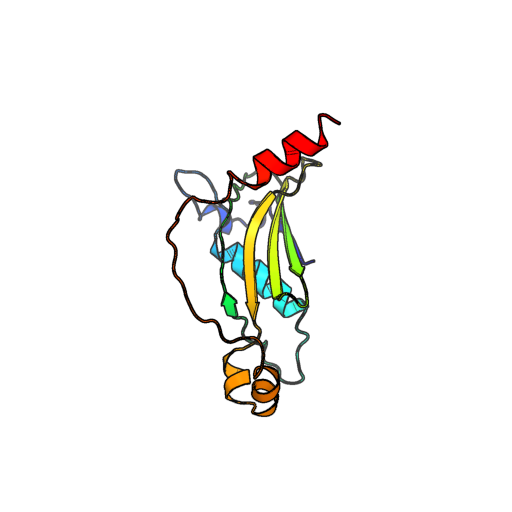A 1 84 ? 13.619 -0.389 -5.844 1.00 87.81 84 GLU A N 1
ATOM 672 C CA . GLU A 1 84 ? 13.057 -0.571 -4.513 1.00 87.81 84 GLU A CA 1
ATOM 673 C C . GLU A 1 84 ? 11.939 0.435 -4.271 1.00 87.81 84 GLU A C 1
ATOM 675 O O . GLU A 1 84 ? 12.021 1.601 -4.668 1.00 87.81 84 GLU A O 1
ATOM 680 N N . TRP A 1 85 ? 10.897 -0.001 -3.577 1.00 91.00 85 TRP A N 1
ATOM 681 C CA . TRP A 1 85 ? 9.831 0.872 -3.120 1.00 91.00 85 TRP A CA 1
ATOM 682 C C . TRP A 1 85 ? 9.588 0.697 -1.629 1.00 91.00 85 TRP A C 1
ATOM 684 O O . TRP A 1 85 ? 9.754 -0.382 -1.058 1.00 91.00 85 TRP A O 1
ATOM 694 N N . TYR A 1 86 ? 9.164 1.793 -1.009 1.00 93.88 86 TYR A N 1
ATOM 695 C CA . TYR A 1 86 ? 8.878 1.886 0.411 1.00 93.88 86 TYR A CA 1
ATOM 696 C C . TYR A 1 86 ? 7.619 2.716 0.624 1.00 93.88 86 TYR A C 1
ATOM 698 O O . TYR A 1 86 ? 7.449 3.783 0.027 1.00 93.88 86 TYR A O 1
ATOM 706 N N . ILE A 1 87 ? 6.759 2.240 1.516 1.00 94.44 87 ILE A N 1
ATOM 707 C CA . ILE A 1 87 ? 5.588 2.965 1.992 1.00 94.44 87 ILE A CA 1
ATOM 708 C C . ILE A 1 87 ? 5.819 3.358 3.441 1.00 94.44 87 ILE A C 1
ATOM 710 O O . ILE A 1 87 ? 6.075 2.506 4.301 1.00 94.44 87 ILE A O 1
ATOM 714 N N . TYR A 1 88 ? 5.651 4.646 3.710 1.00 94.94 88 TYR A N 1
ATOM 715 C CA . TYR A 1 88 ? 5.708 5.208 5.046 1.00 94.94 88 TYR A CA 1
ATOM 716 C C . TYR A 1 88 ? 4.398 5.890 5.401 1.00 94.94 88 TYR A C 1
ATOM 718 O O . TYR A 1 88 ? 3.685 6.380 4.526 1.00 94.94 88 TYR A O 1
ATOM 726 N N . SER A 1 89 ? 4.127 5.990 6.696 1.00 94.25 89 SER A N 1
ATOM 727 C CA . SER A 1 89 ? 3.106 6.887 7.213 1.00 94.25 89 SER A CA 1
ATOM 728 C C . SER A 1 89 ? 3.645 7.747 8.348 1.00 94.25 89 SER A C 1
ATOM 730 O O . SER A 1 89 ? 4.660 7.425 8.975 1.00 94.25 89 SER A O 1
ATOM 732 N N . ARG A 1 90 ? 2.955 8.851 8.612 1.00 90.62 90 ARG A N 1
ATOM 733 C CA . ARG A 1 90 ? 3.100 9.612 9.849 1.00 90.62 90 ARG A CA 1
ATOM 734 C C . ARG A 1 90 ? 1.761 10.255 10.224 1.00 90.62 90 ARG A C 1
ATOM 736 O O . ARG A 1 90 ? 1.022 10.679 9.329 1.00 90.62 90 ARG A O 1
ATOM 743 N N . PRO A 1 91 ? 1.426 10.337 11.519 1.00 86.38 91 PRO A N 1
ATOM 744 C CA . PRO A 1 91 ? 0.264 11.095 11.957 1.00 86.38 91 PRO A CA 1
ATOM 745 C C . PRO A 1 91 ? 0.485 12.588 11.705 1.00 86.38 91 PRO A C 1
ATOM 747 O O . PRO A 1 91 ? 1.573 13.094 11.961 1.00 86.38 91 PRO A O 1
ATOM 750 N N . TRP A 1 92 ? -0.540 13.313 11.255 1.00 80.31 92 TRP A N 1
ATOM 751 C CA . TRP A 1 92 ? -0.441 14.764 11.036 1.00 80.31 92 TRP A CA 1
ATOM 752 C C . TRP A 1 92 ? -0.178 15.537 12.336 1.00 80.31 92 TRP A C 1
ATOM 754 O O . TRP A 1 92 ? 0.516 16.551 12.350 1.00 80.31 92 TRP A O 1
ATOM 764 N N . SER A 1 93 ? -0.747 15.043 13.438 1.00 76.69 93 SER A N 1
ATOM 765 C CA . SER A 1 93 ? -0.646 15.609 14.787 1.00 76.69 93 SER A CA 1
ATOM 766 C C . SER A 1 93 ? 0.780 15.578 15.345 1.00 76.69 93 SER A C 1
ATOM 768 O O . SER A 1 93 ? 1.141 16.375 16.209 1.00 76.69 93 SER A O 1
ATOM 770 N N . SER A 1 94 ? 1.593 14.646 14.851 1.00 66.62 94 SER A N 1
ATOM 771 C CA . SER A 1 94 ? 2.925 14.373 15.352 1.00 66.62 94 SER A CA 1
ATOM 772 C C . SER A 1 94 ? 3.933 14.836 14.311 1.00 66.62 94 SER A C 1
ATOM 774 O O . SER A 1 94 ? 4.007 14.270 13.224 1.00 66.62 94 SER A O 1
ATOM 776 N N . ALA A 1 95 ? 4.797 15.793 14.662 1.00 61.25 95 ALA A N 1
ATOM 777 C CA . ALA A 1 95 ? 6.028 16.087 13.912 1.00 61.25 95 ALA A CA 1
ATOM 778 C C . ALA A 1 95 ? 7.052 14.926 14.024 1.00 61.25 95 ALA A C 1
ATOM 780 O O . ALA A 1 95 ? 8.243 15.133 14.237 1.00 61.25 95 ALA A O 1
ATOM 781 N N . GLY A 1 96 ? 6.558 13.689 13.991 1.00 61.56 96 GLY A N 1
ATOM 782 C CA . GLY A 1 96 ? 7.250 12.473 14.365 1.00 61.56 96 GLY A CA 1
ATOM 783 C C . GLY A 1 96 ? 7.989 11.815 13.209 1.00 61.56 96 GLY A C 1
ATOM 784 O O . GLY A 1 96 ? 7.826 12.153 12.035 1.00 61.56 96 GLY A O 1
ATOM 785 N N . SER A 1 97 ? 8.808 10.838 13.593 1.00 77.19 97 SER A N 1
ATOM 786 C CA . SER A 1 97 ? 9.551 9.972 12.683 1.00 77.19 97 SER A CA 1
ATOM 787 C C . SER A 1 97 ? 8.606 9.183 11.775 1.00 77.19 97 SER A C 1
ATOM 789 O O . SER A 1 97 ? 7.570 8.681 12.215 1.00 77.19 97 SER A O 1
ATOM 791 N N . ASN A 1 98 ? 8.987 9.056 10.507 1.00 90.00 98 ASN A N 1
ATOM 792 C CA . ASN A 1 98 ? 8.249 8.272 9.525 1.00 90.00 98 ASN A CA 1
ATOM 793 C C . ASN A 1 98 ? 8.211 6.797 9.948 1.00 90.00 98 ASN A C 1
ATOM 795 O O . ASN A 1 98 ? 9.240 6.212 10.287 1.00 90.00 98 ASN A O 1
ATOM 799 N N . CYS A 1 99 ? 7.039 6.172 9.880 1.00 93.81 99 CYS A N 1
ATOM 800 C CA . CYS A 1 99 ? 6.872 4.756 10.173 1.00 93.81 99 CYS A CA 1
ATOM 801 C C . CYS A 1 99 ? 6.800 3.955 8.872 1.00 93.81 99 CYS A C 1
ATOM 803 O O . CYS A 1 99 ? 5.932 4.211 8.044 1.00 93.81 99 CYS A O 1
ATOM 805 N N . MET A 1 100 ? 7.714 3.002 8.676 1.00 95.38 100 MET A N 1
ATOM 806 C CA . MET A 1 100 ? 7.723 2.137 7.494 1.00 95.38 100 MET A CA 1
ATOM 807 C C . MET A 1 100 ? 6.694 1.013 7.642 1.00 95.38 100 MET A C 1
ATOM 809 O O . MET A 1 100 ? 6.682 0.313 8.654 1.00 95.38 100 MET A O 1
ATOM 813 N N . HIS A 1 101 ? 5.857 0.829 6.623 1.00 96.25 101 HIS A N 1
ATOM 814 C CA . HIS A 1 101 ? 4.762 -0.145 6.637 1.00 96.25 101 HIS A CA 1
ATOM 815 C C . HIS A 1 101 ? 4.947 -1.276 5.641 1.00 96.25 101 HIS A C 1
ATOM 817 O O . HIS A 1 101 ? 4.636 -2.422 5.960 1.00 96.25 101 HIS A O 1
ATOM 823 N N . SER A 1 102 ? 5.450 -0.965 4.451 1.00 97.12 102 SER A N 1
ATOM 824 C CA . SER A 1 102 ? 5.614 -1.948 3.390 1.00 97.12 102 SER A CA 1
ATOM 825 C C . SER A 1 102 ? 6.811 -1.609 2.519 1.00 97.12 102 SER A C 1
ATOM 827 O O . SER A 1 102 ? 7.131 -0.432 2.345 1.00 97.12 102 SER A O 1
ATOM 829 N N . SER A 1 103 ? 7.453 -2.629 1.965 1.00 97.12 103 SER A N 1
ATOM 830 C CA . SER A 1 103 ? 8.512 -2.459 0.974 1.00 97.12 103 SER A CA 1
ATOM 831 C C . SER A 1 103 ? 8.556 -3.613 -0.018 1.00 97.12 103 SER A C 1
ATOM 833 O O . SER A 1 103 ? 7.922 -4.647 0.195 1.00 97.12 103 SER A O 1
ATOM 835 N N . GLY A 1 104 ? 9.318 -3.442 -1.090 1.00 94.50 104 GLY A N 1
ATOM 836 C CA . GLY A 1 104 ? 9.591 -4.490 -2.064 1.00 94.50 104 GLY A CA 1
ATOM 837 C C . GLY A 1 104 ? 10.385 -3.954 -3.246 1.00 94.50 104 GLY A C 1
ATOM 838 O O . GLY A 1 104 ? 10.944 -2.859 -3.189 1.00 94.50 104 GLY A O 1
ATOM 839 N N . MET A 1 105 ? 10.395 -4.723 -4.328 1.00 91.44 105 MET A N 1
ATOM 840 C CA . MET A 1 105 ? 10.968 -4.338 -5.615 1.00 91.44 105 MET A CA 1
ATOM 841 C C . MET A 1 105 ? 9.862 -4.229 -6.668 1.00 91.44 105 MET A C 1
ATOM 843 O O . MET A 1 105 ? 8.856 -4.929 -6.568 1.00 91.44 105 MET A O 1
ATOM 847 N N . ALA A 1 106 ? 10.024 -3.337 -7.643 1.00 86.75 106 ALA A N 1
ATOM 848 C CA . ALA A 1 106 ? 9.078 -3.098 -8.730 1.00 86.75 106 ALA A CA 1
ATOM 849 C C . ALA A 1 106 ? 9.761 -3.273 -10.093 1.00 86.75 106 ALA A C 1
ATOM 851 O O . ALA A 1 106 ? 10.680 -2.534 -10.439 1.00 86.75 106 ALA A O 1
ATOM 852 N N . SER A 1 107 ? 9.296 -4.220 -10.898 1.00 83.19 107 SER A N 1
ATOM 853 C CA . SER A 1 107 ? 9.775 -4.444 -12.262 1.00 83.19 107 SER A CA 1
ATOM 854 C C . SER A 1 107 ? 8.687 -4.096 -13.273 1.00 83.19 107 SER A C 1
ATOM 856 O O . SER A 1 107 ? 7.506 -4.280 -12.993 1.00 83.19 107 SER A O 1
ATOM 858 N N . VAL A 1 108 ? 9.080 -3.565 -14.431 1.00 70.62 108 VAL A N 1
ATOM 859 C CA . VAL A 1 108 ? 8.146 -3.083 -15.467 1.00 70.62 108 VAL A CA 1
ATOM 860 C C . VAL A 1 108 ? 7.919 -4.114 -16.567 1.00 70.62 108 VAL A C 1
ATOM 862 O O . VAL A 1 108 ? 6.922 -4.015 -17.259 1.00 70.62 108 VAL A O 1
ATOM 865 N N . ASP A 1 109 ? 8.790 -5.121 -16.697 1.00 63.59 109 ASP A N 1
ATOM 866 C CA . ASP A 1 109 ? 8.383 -6.424 -17.221 1.00 63.59 109 ASP A CA 1
ATOM 867 C C . ASP A 1 109 ? 9.512 -7.463 -17.215 1.00 63.59 109 ASP A C 1
ATOM 869 O O . ASP A 1 109 ? 10.648 -7.185 -17.618 1.00 63.59 109 ASP A O 1
ATOM 873 N N . MET A 1 110 ? 9.149 -8.695 -16.850 1.00 46.22 110 MET A N 1
ATOM 874 C CA . MET A 1 110 ? 9.874 -9.902 -17.264 1.00 46.22 110 MET A CA 1
ATOM 875 C C . MET A 1 110 ? 9.358 -10.400 -18.634 1.00 46.22 110 MET A C 1
ATOM 877 O O . MET A 1 110 ? 10.068 -11.100 -19.345 1.00 46.22 110 MET A O 1
ATOM 881 N N . ILE A 1 111 ? 8.126 -10.044 -19.036 1.00 39.00 111 ILE A N 1
ATOM 882 C CA . ILE A 1 111 ? 7.461 -10.586 -20.235 1.00 39.00 111 ILE A CA 1
ATOM 883 C C . ILE A 1 111 ? 7.893 -9.849 -21.513 1.00 39.00 111 ILE A C 1
ATOM 885 O O . ILE A 1 111 ? 8.252 -10.509 -22.489 1.00 39.00 111 ILE A O 1
ATOM 889 N N . ASP A 1 112 ? 7.994 -8.516 -21.496 1.00 42.53 112 ASP A N 1
ATOM 890 C CA . ASP A 1 112 ? 8.599 -7.753 -22.603 1.00 42.53 112 ASP A CA 1
ATOM 891 C C . ASP A 1 112 ? 10.089 -8.068 -22.797 1.00 42.53 112 ASP A C 1
ATOM 893 O O . ASP A 1 112 ? 10.606 -7.989 -23.915 1.00 42.53 112 ASP A O 1
ATOM 897 N N . SER A 1 113 ? 10.793 -8.488 -21.739 1.00 41.31 113 SER A N 1
ATOM 898 C CA . SER A 1 113 ? 12.170 -8.963 -21.873 1.00 41.31 113 SER A CA 1
ATOM 899 C C . SER A 1 113 ? 12.239 -10.301 -22.619 1.00 41.31 113 SER A C 1
ATOM 901 O O . SER A 1 113 ? 13.112 -10.432 -23.466 1.00 41.31 113 SER A O 1
ATOM 903 N N . PHE A 1 114 ? 11.300 -11.243 -22.450 1.00 38.56 114 PHE A N 1
ATOM 904 C CA . PHE A 1 114 ? 11.261 -12.463 -23.283 1.00 38.56 114 PHE A CA 1
ATOM 905 C C . PHE A 1 114 ? 10.953 -12.197 -24.765 1.00 38.56 114 PHE A C 1
ATOM 907 O O . PHE A 1 114 ? 11.354 -12.984 -25.624 1.00 38.56 114 PHE A O 1
ATOM 914 N N . LEU A 1 115 ? 10.244 -11.109 -25.073 1.00 42.44 115 LEU A N 1
ATOM 915 C CA . LEU A 1 115 ? 9.807 -10.774 -26.432 1.00 42.44 115 LEU A CA 1
ATOM 916 C C . LEU A 1 115 ? 10.800 -9.870 -27.184 1.00 42.44 115 LEU A C 1
ATOM 918 O O . LEU A 1 115 ? 10.789 -9.849 -28.416 1.00 42.44 115 LEU A O 1
ATOM 922 N N . ASN A 1 116 ? 11.694 -9.167 -26.478 1.00 45.50 116 ASN A N 1
ATOM 923 C CA . ASN A 1 116 ? 12.687 -8.273 -27.072 1.00 45.50 116 ASN A CA 1
ATOM 924 C C . ASN A 1 116 ? 14.125 -8.808 -26.911 1.00 45.50 116 ASN A C 1
ATOM 926 O O . ASN A 1 116 ? 14.749 -8.698 -25.852 1.00 45.50 116 ASN A O 1
ATOM 930 N N . GLN A 1 117 ? 14.694 -9.341 -28.001 1.00 47.84 117 GLN A N 1
ATOM 931 C CA . GLN A 1 117 ? 16.060 -9.892 -28.032 1.00 47.84 117 GLN A CA 1
ATOM 932 C C . GLN A 1 117 ? 17.148 -8.878 -27.627 1.00 47.84 117 GLN A C 1
ATOM 934 O O . GLN A 1 117 ? 18.171 -9.275 -27.065 1.00 47.84 117 GLN A O 1
ATOM 939 N N . HIS A 1 118 ? 16.938 -7.575 -27.850 1.00 48.28 118 HIS A N 1
ATOM 940 C CA . HIS A 1 118 ? 17.885 -6.541 -27.421 1.00 48.28 118 HIS A CA 1
ATOM 941 C C . HIS A 1 118 ? 17.888 -6.365 -25.899 1.00 48.28 118 HIS A C 1
ATOM 943 O O . HIS A 1 118 ? 18.952 -6.219 -25.297 1.00 48.28 118 HIS A O 1
ATOM 949 N N . THR A 1 119 ? 16.719 -6.447 -25.269 1.00 46.75 119 THR A N 1
ATOM 950 C CA . THR A 1 119 ? 16.565 -6.363 -23.816 1.00 46.75 119 THR A CA 1
ATOM 951 C C . THR A 1 119 ? 17.200 -7.584 -23.141 1.00 46.75 119 THR A C 1
ATOM 953 O O . THR A 1 119 ? 18.015 -7.416 -22.239 1.00 46.75 119 THR A O 1
ATOM 956 N N . LEU A 1 120 ? 16.969 -8.799 -23.657 1.00 41.06 120 LEU A N 1
ATOM 957 C CA . LEU A 1 120 ? 17.650 -10.031 -23.210 1.00 41.06 120 LEU A CA 1
ATOM 958 C C . LEU A 1 120 ? 19.180 -9.958 -23.303 1.00 41.06 120 LEU A C 1
ATOM 960 O O . LEU A 1 120 ? 19.875 -10.454 -22.418 1.00 41.06 120 LEU A O 1
ATOM 964 N N . SER A 1 121 ? 19.719 -9.317 -24.346 1.00 47.19 121 SER A N 1
ATOM 965 C CA . SER A 1 121 ? 21.172 -9.179 -24.510 1.00 47.19 121 SER A CA 1
ATOM 966 C C . SER A 1 121 ? 21.821 -8.301 -23.428 1.00 47.19 121 SER A C 1
ATOM 968 O O . SER A 1 121 ? 22.962 -8.556 -23.039 1.00 47.19 121 SER A O 1
ATOM 970 N N . GLN A 1 122 ? 21.076 -7.335 -22.871 1.00 46.91 122 GLN A N 1
ATOM 971 C CA . GLN A 1 122 ? 21.516 -6.505 -21.742 1.00 46.91 122 GLN A CA 1
ATOM 972 C C . GLN A 1 122 ? 21.377 -7.213 -20.385 1.00 46.91 122 GLN A C 1
ATOM 974 O O . GLN A 1 122 ? 22.151 -6.929 -19.474 1.00 46.91 122 GLN A O 1
ATOM 979 N N . TYR A 1 123 ? 20.456 -8.173 -20.261 1.00 41.50 123 TYR A N 1
ATOM 980 C CA . TYR A 1 123 ? 20.307 -9.014 -19.065 1.00 41.50 123 TYR A CA 1
ATOM 981 C C . TYR A 1 123 ? 21.358 -10.144 -18.974 1.00 41.50 123 TYR A C 1
ATOM 983 O O . TYR A 1 123 ? 21.453 -10.815 -17.947 1.00 41.50 123 TYR A O 1
ATOM 991 N N . SER A 1 124 ? 22.190 -10.350 -20.006 1.00 42.53 124 SER A N 1
ATOM 992 C CA . SER A 1 124 ? 23.023 -11.558 -20.155 1.00 42.53 124 SER A CA 1
ATOM 993 C C . SER A 1 124 ? 24.301 -11.660 -19.306 1.00 42.53 124 SER A C 1
ATOM 995 O O . SER A 1 124 ? 25.069 -12.593 -19.523 1.00 42.53 124 SER A O 1
ATOM 997 N N . LEU A 1 125 ? 24.547 -10.789 -18.319 1.00 42.44 125 LEU A N 1
ATOM 998 C CA . LEU A 1 125 ? 25.773 -10.903 -17.506 1.00 42.44 125 LEU A CA 1
ATOM 999 C C . LEU A 1 125 ? 25.609 -10.845 -15.982 1.00 42.44 125 LEU A C 1
ATOM 1001 O O . LEU A 1 125 ? 26.496 -11.361 -15.313 1.00 42.44 125 LEU A O 1
ATOM 1005 N N . ASN A 1 126 ? 24.513 -10.318 -15.413 1.00 37.31 126 ASN A N 1
ATOM 1006 C CA . ASN A 1 126 ? 24.455 -10.084 -13.955 1.00 37.31 126 ASN A CA 1
ATOM 1007 C C . ASN A 1 126 ? 23.180 -10.522 -13.212 1.00 37.31 126 ASN A C 1
ATOM 1009 O O . ASN A 1 126 ? 23.192 -10.500 -11.986 1.00 37.31 126 ASN A O 1
ATOM 1013 N N . GLU A 1 127 ? 22.096 -10.935 -13.874 1.00 39.00 127 GLU A N 1
ATOM 1014 C CA . GLU A 1 127 ? 20.821 -11.191 -13.172 1.00 39.00 127 GLU A CA 1
ATOM 1015 C C . GLU A 1 127 ? 20.221 -12.559 -13.510 1.00 39.00 127 GLU A C 1
ATOM 1017 O O . GLU A 1 127 ? 19.074 -12.701 -13.915 1.00 39.00 127 GLU A O 1
ATOM 1022 N N . PHE A 1 128 ? 21.013 -13.604 -13.282 1.00 35.84 128 PHE A N 1
ATOM 1023 C CA . PHE A 1 128 ? 20.473 -14.910 -12.919 1.00 35.84 128 PHE A CA 1
ATOM 1024 C C . PHE A 1 128 ? 20.847 -15.184 -11.469 1.00 35.84 128 PHE A C 1
ATOM 1026 O O . PHE A 1 128 ? 21.940 -15.668 -11.194 1.00 35.84 128 PHE A O 1
ATOM 1033 N N . THR A 1 129 ? 19.937 -14.952 -10.526 1.00 31.83 129 THR A N 1
ATOM 1034 C CA . THR A 1 129 ? 19.825 -15.880 -9.393 1.00 31.83 129 THR A CA 1
ATOM 1035 C C . THR A 1 129 ? 18.382 -15.935 -8.915 1.00 31.83 129 THR A C 1
ATOM 1037 O O . THR A 1 129 ? 17.893 -15.079 -8.182 1.00 31.83 129 THR A O 1
ATOM 1040 N N . LEU A 1 130 ? 17.703 -16.979 -9.373 1.00 31.16 130 LEU A N 1
ATOM 1041 C CA . LEU A 1 130 ? 16.363 -17.351 -8.972 1.00 31.16 130 LEU A CA 1
ATOM 1042 C C . LEU A 1 130 ? 16.416 -18.240 -7.706 1.00 31.16 130 LEU A C 1
ATOM 1044 O O . LEU A 1 130 ? 17.142 -19.226 -7.668 1.00 31.16 130 LEU A O 1
ATOM 1048 N N . HIS A 1 131 ? 15.573 -17.872 -6.737 1.00 30.98 131 HIS A N 1
ATOM 1049 C CA . HIS A 1 131 ? 14.984 -18.620 -5.609 1.00 30.98 131 HIS A CA 1
ATOM 1050 C C . HIS A 1 131 ? 15.847 -19.229 -4.476 1.00 30.98 131 HIS A C 1
ATOM 1052 O O . HIS A 1 131 ? 16.535 -20.228 -4.618 1.00 30.98 131 HIS A O 1
ATOM 1058 N N . ALA A 1 132 ? 15.590 -18.672 -3.282 1.00 32.47 132 ALA A N 1
ATOM 1059 C CA . ALA A 1 132 ? 15.263 -19.340 -2.015 1.00 32.47 132 ALA A CA 1
ATOM 1060 C C . ALA A 1 132 ? 16.151 -20.495 -1.497 1.00 32.47 132 ALA A C 1
ATOM 1062 O O . ALA A 1 132 ? 16.003 -21.641 -1.905 1.00 32.47 132 ALA A O 1
ATOM 1063 N N . HIS A 1 133 ? 16.872 -20.234 -0.398 1.00 26.89 133 HIS A N 1
ATOM 1064 C CA . HIS A 1 133 ? 16.824 -21.115 0.776 1.00 26.89 133 HIS A CA 1
ATOM 1065 C C . HIS A 1 133 ? 17.209 -20.348 2.048 1.00 26.89 133 HIS A C 1
ATOM 1067 O O . HIS A 1 133 ? 18.315 -19.830 2.176 1.00 26.89 133 HIS A O 1
ATOM 1073 N N . GLY A 1 134 ? 16.293 -20.301 3.017 1.00 29.22 134 GLY A N 1
ATOM 1074 C CA . GLY A 1 134 ? 16.662 -20.082 4.409 1.00 29.22 134 GLY A CA 1
ATOM 1075 C C . GLY A 1 134 ? 17.173 -21.392 5.010 1.00 29.22 134 GLY A C 1
ATOM 1076 O O . GLY A 1 134 ? 16.545 -22.427 4.814 1.00 29.22 134 GLY A O 1
ATOM 1077 N N . GLN A 1 135 ? 18.298 -21.351 5.720 1.00 27.72 135 GLN A N 1
ATOM 1078 C CA . GLN A 1 135 ? 18.438 -21.836 7.098 1.00 27.72 135 GLN A CA 1
ATOM 1079 C C . GLN A 1 135 ? 19.785 -21.365 7.672 1.00 27.72 135 GLN A C 1
ATOM 1081 O O . GLN A 1 135 ? 20.818 -21.411 7.012 1.00 27.72 135 GLN A O 1
ATOM 1086 N N . GLN A 1 136 ? 19.731 -20.883 8.916 1.00 41.91 136 GLN A N 1
ATOM 1087 C CA . GLN A 1 136 ? 20.857 -20.432 9.732 1.00 41.91 136 GLN A CA 1
ATOM 1088 C C . GLN A 1 136 ? 21.965 -21.487 9.854 1.00 41.91 136 GLN A C 1
ATOM 1090 O O . GLN A 1 136 ? 21.678 -22.642 10.156 1.00 41.91 136 GLN A O 1
ATOM 1095 N N . LYS A 1 137 ? 23.225 -21.035 9.859 1.00 32.16 137 LYS A N 1
ATOM 1096 C CA . LYS A 1 137 ? 24.220 -21.510 10.830 1.00 32.16 137 LYS A CA 1
ATOM 1097 C C . LYS A 1 137 ? 25.030 -20.333 11.370 1.00 32.16 137 LYS A C 1
ATOM 1099 O O . LYS A 1 137 ? 25.704 -19.625 10.632 1.00 32.16 137 LYS A O 1
ATOM 1104 N N . GLN A 1 138 ? 24.908 -20.140 12.680 1.00 45.34 138 GLN A N 1
ATOM 1105 C CA . GLN A 1 138 ? 25.764 -19.308 13.519 1.00 45.34 138 GLN A CA 1
ATOM 1106 C C . GLN A 1 138 ? 27.224 -19.752 13.365 1.00 45.34 138 GLN A C 1
ATOM 1108 O O . GLN A 1 138 ? 27.531 -20.876 13.752 1.00 45.34 138 GLN A O 1
ATOM 1113 N N . GLN A 1 139 ? 28.109 -18.899 12.842 1.00 42.53 139 GLN A N 1
ATOM 1114 C CA . GLN A 1 139 ? 29.563 -18.948 13.081 1.00 42.53 139 GLN A CA 1
ATOM 1115 C C . GLN A 1 139 ? 30.260 -17.805 12.327 1.00 42.53 139 GLN A C 1
ATOM 1117 O O . GLN A 1 139 ? 30.901 -18.036 11.315 1.00 42.53 139 GLN A O 1
ATOM 1122 N N . GLN A 1 140 ? 30.110 -16.560 12.793 1.00 39.66 140 GLN A N 1
ATOM 1123 C CA . GLN A 1 140 ? 31.049 -15.477 12.434 1.00 39.66 140 GLN A CA 1
ATOM 1124 C C . GLN A 1 140 ? 30.963 -14.222 13.319 1.00 39.66 140 GLN A C 1
ATOM 1126 O O . GLN A 1 140 ? 31.666 -13.252 13.077 1.00 39.66 140 GLN A O 1
ATOM 1131 N N . GLU A 1 141 ? 30.184 -14.234 14.407 1.00 41.78 141 GLU A N 1
ATOM 1132 C CA . GLU A 1 141 ? 30.210 -13.141 15.399 1.00 41.78 141 GLU A CA 1
ATOM 1133 C C . GLU A 1 141 ? 31.407 -13.215 16.368 1.00 41.78 141 GLU A C 1
ATOM 1135 O O . GLU A 1 141 ? 31.611 -12.302 17.161 1.00 41.78 141 GLU A O 1
ATOM 1140 N N . LYS A 1 142 ? 32.234 -14.271 16.311 1.00 43.19 142 LYS A N 1
ATOM 1141 C CA . LYS A 1 142 ? 33.399 -14.413 17.206 1.00 43.19 142 LYS A CA 1
ATOM 1142 C C . LYS A 1 142 ? 34.676 -13.725 16.716 1.00 43.19 142 LYS A C 1
ATOM 1144 O O . LYS A 1 142 ? 35.506 -13.397 17.555 1.00 43.19 142 LYS A O 1
ATOM 1149 N N . GLU A 1 143 ? 34.841 -13.490 15.415 1.00 44.66 143 GLU A N 1
ATOM 1150 C CA . GLU A 1 143 ? 36.089 -12.915 14.878 1.00 44.66 143 GLU A CA 1
ATOM 1151 C C . GLU A 1 143 ? 36.081 -11.380 14.880 1.00 44.66 143 GLU A C 1
ATOM 1153 O O . GLU A 1 143 ? 37.079 -10.768 15.249 1.00 44.66 143 GLU A O 1
ATOM 1158 N N . LEU A 1 144 ? 34.927 -10.746 14.637 1.00 45.28 144 LEU A N 1
ATOM 1159 C CA . LEU A 1 144 ? 34.801 -9.282 14.699 1.00 45.28 144 LEU A CA 1
ATOM 1160 C C . LEU A 1 144 ? 34.916 -8.706 16.120 1.00 45.28 144 LEU A C 1
ATOM 1162 O O . LEU A 1 144 ? 35.306 -7.553 16.284 1.00 45.28 144 LEU A O 1
ATOM 1166 N N . TYR A 1 145 ? 34.611 -9.495 17.157 1.00 43.16 145 TYR A N 1
ATOM 1167 C CA . TYR A 1 145 ? 34.711 -9.037 18.548 1.00 43.16 145 TYR A CA 1
ATOM 1168 C C . TYR A 1 145 ? 36.158 -9.003 19.072 1.00 43.16 145 TYR A C 1
ATOM 1170 O O . TYR A 1 145 ? 36.453 -8.229 19.981 1.00 43.16 145 TYR A O 1
ATOM 1178 N N . LEU A 1 146 ? 37.061 -9.815 18.506 1.00 47.62 146 LEU A N 1
ATOM 1179 C CA . LEU A 1 146 ? 38.471 -9.871 18.913 1.00 47.62 146 LEU A CA 1
ATOM 1180 C C . LEU A 1 146 ? 39.310 -8.779 18.233 1.00 47.62 146 LEU A C 1
ATOM 1182 O O . LEU A 1 146 ? 40.128 -8.154 18.902 1.00 47.62 146 LEU A O 1
ATOM 1186 N N . GLU A 1 147 ? 39.043 -8.456 16.962 1.00 49.09 147 GLU A N 1
ATOM 1187 C CA . GLU A 1 147 ? 39.737 -7.353 16.274 1.00 49.09 147 GLU A CA 1
ATOM 1188 C C . GLU A 1 147 ? 39.393 -5.974 16.861 1.00 49.09 147 GLU A C 1
ATOM 1190 O O . GLU A 1 147 ? 40.249 -5.090 16.916 1.00 49.09 147 GLU A O 1
ATOM 1195 N N . PHE A 1 148 ? 38.169 -5.785 17.366 1.00 43.56 148 PHE A N 1
ATOM 1196 C CA . PHE A 1 148 ? 37.763 -4.516 17.979 1.00 43.56 148 PHE A CA 1
ATOM 1197 C C . PHE A 1 148 ? 38.361 -4.300 19.383 1.00 43.56 148 PHE A C 1
ATOM 1199 O O . PHE A 1 148 ? 38.603 -3.159 19.777 1.00 43.56 148 PHE A O 1
ATOM 1206 N N . TYR A 1 149 ? 38.631 -5.373 20.138 1.00 45.44 149 TYR A N 1
ATOM 1207 C CA . TYR A 1 149 ? 39.188 -5.285 21.498 1.00 45.44 149 TYR A CA 1
ATOM 1208 C C . TYR A 1 149 ? 40.692 -4.961 21.518 1.00 45.44 149 TYR A C 1
ATOM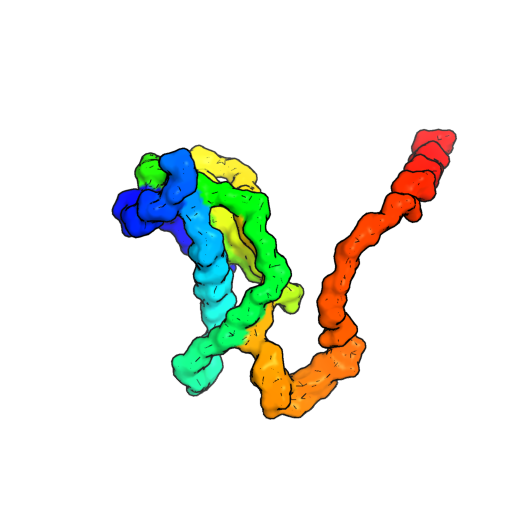 1210 O O . TYR A 1 149 ? 41.150 -4.267 22.429 1.00 45.44 149 TYR A O 1
ATOM 1218 N N . ASP A 1 150 ? 41.448 -5.399 20.507 1.00 50.16 150 ASP A N 1
ATOM 1219 C CA . ASP A 1 150 ? 42.885 -5.099 20.373 1.00 50.16 150 ASP A CA 1
ATOM 1220 C C . ASP A 1 150 ? 43.161 -3.673 19.862 1.00 50.16 150 ASP A C 1
ATOM 1222 O O . ASP A 1 150 ? 44.232 -3.116 20.111 1.00 50.16 150 ASP A O 1
ATOM 1226 N N . LEU A 1 151 ? 42.187 -3.051 19.188 1.00 48.97 151 LEU A N 1
ATOM 1227 C CA . LEU A 1 151 ? 42.259 -1.656 18.736 1.00 48.97 151 LEU A CA 1
ATOM 1228 C C . LEU A 1 151 ? 41.949 -0.637 19.842 1.00 48.97 151 LEU A C 1
ATOM 1230 O O . LEU A 1 151 ? 42.361 0.512 19.729 1.00 48.97 151 LEU A O 1
ATOM 1234 N N . LEU A 1 152 ? 41.245 -1.044 20.903 1.00 47.91 152 LEU A N 1
ATOM 1235 C CA . LEU A 1 152 ? 40.854 -0.165 22.014 1.00 47.91 152 LEU A CA 1
ATOM 1236 C C . LEU A 1 152 ? 41.810 -0.212 23.221 1.00 47.91 152 LEU A C 1
ATOM 1238 O O . LEU A 1 152 ? 41.681 0.622 24.112 1.00 47.91 152 LEU A O 1
ATOM 1242 N N . ASN A 1 153 ? 42.760 -1.154 23.257 1.00 53.22 153 ASN A N 1
ATOM 1243 C CA . ASN A 1 153 ? 43.733 -1.317 24.351 1.00 53.22 153 ASN A CA 1
ATOM 1244 C C . ASN A 1 153 ? 45.190 -0.992 23.950 1.00 53.22 153 ASN A C 1
ATOM 1246 O O . ASN A 1 153 ? 46.129 -1.438 24.613 1.00 53.22 153 ASN A O 1
ATOM 1250 N N . LYS A 1 154 ? 45.384 -0.211 22.883 1.00 49.59 154 LYS A N 1
ATOM 1251 C CA . LYS A 1 154 ? 46.646 0.472 22.553 1.00 49.59 154 LYS A CA 1
ATOM 1252 C C . LYS A 1 154 ? 46.472 1.974 22.712 1.00 49.59 154 LYS A C 1
ATOM 1254 O O . LYS A 1 154 ? 47.457 2.614 23.138 1.00 49.59 154 LYS A O 1
#